Protein AF-A0A9D8LJQ6-F1 (afdb_monomer_lite)

Radius of gyration: 16.87 Å; chains: 1; bounding box: 41×14×40 Å

Sequence (60 aa):
AKALEATKGDANGDKLIAAMKGASWESVRGPVKIDPDTRDIIQNIYVRKTEKVGSELHNV

Secondary structure (DSSP, 8-state):
-HHHHHTTT---HHHHHHHHTT-EEEETTEEEEE-TTT-PEEE------EEEETTEEEE-

Foldseek 3Di:
DQLCVVVVNDPDPVSSLVSQAQDWDQDPQGIWGQHNPPRDIDDDDDDWDFDDDPPDTDTD

Structure (mmCIF, N/CA/C/O backbone):
data_AF-A0A9D8LJQ6-F1
#
_entry.id   AF-A0A9D8LJQ6-F1
#
loop_
_atom_site.group_PDB
_atom_site.id
_atom_site.type_symbol
_atom_site.label_atom_id
_atom_site.label_alt_id
_atom_site.label_comp_id
_atom_site.label_asym_id
_atom_site.label_entity_id
_atom_site.label_seq_id
_atom_site.pdbx_PDB_ins_code
_atom_site.Cartn_x
_atom_site.Cartn_y
_atom_site.Cartn_z
_atom_site.occupancy
_atom_site.B_iso_or_equiv
_atom_site.auth_seq_id
_atom_site.auth_comp_id
_atom_site.auth_asym_id
_atom_site.auth_atom_id
_atom_site.pdbx_PDB_model_num
ATOM 1 N N . ALA A 1 1 ? 12.075 6.385 2.653 1.00 63.19 1 ALA A N 1
ATOM 2 C CA . ALA A 1 1 ? 11.628 6.644 1.269 1.00 63.19 1 ALA A CA 1
ATOM 3 C C . ALA A 1 1 ? 11.894 5.388 0.441 1.00 63.19 1 ALA A C 1
ATOM 5 O O . ALA A 1 1 ? 12.956 5.266 -0.153 1.00 63.19 1 ALA A O 1
ATOM 6 N N . LYS A 1 2 ? 10.959 4.424 0.432 1.00 77.44 2 LYS A N 1
ATOM 7 C CA . LYS A 1 2 ? 11.252 3.036 0.017 1.00 77.44 2 LYS A CA 1
ATOM 8 C C . LYS A 1 2 ? 11.757 2.883 -1.423 1.00 77.44 2 LYS A C 1
ATOM 10 O O . LYS A 1 2 ? 12.648 2.081 -1.665 1.00 77.44 2 LYS A O 1
ATOM 15 N N . ALA A 1 3 ? 11.232 3.665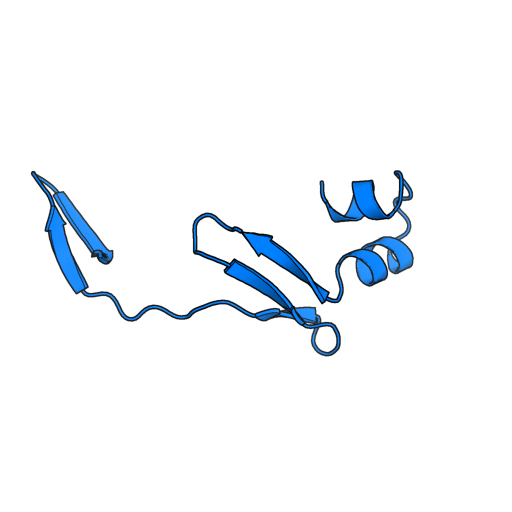 -2.366 1.00 77.81 3 ALA A N 1
ATOM 16 C CA . ALA A 1 3 ? 11.686 3.605 -3.757 1.00 77.81 3 ALA A CA 1
ATOM 17 C C . ALA A 1 3 ? 13.116 4.138 -3.927 1.00 77.81 3 ALA A C 1
ATOM 19 O O . ALA A 1 3 ? 13.921 3.519 -4.607 1.00 77.81 3 ALA A O 1
ATOM 20 N N . LEU A 1 4 ? 13.447 5.246 -3.259 1.00 81.56 4 LEU A N 1
ATOM 21 C CA . LEU A 1 4 ? 14.785 5.835 -3.317 1.00 81.56 4 LEU A CA 1
ATOM 22 C C . LEU A 1 4 ? 15.832 4.947 -2.625 1.00 81.56 4 LEU A C 1
ATOM 24 O O . LEU A 1 4 ? 16.971 4.855 -3.069 1.00 81.56 4 LEU A O 1
ATOM 28 N N . GLU A 1 5 ? 15.442 4.251 -1.556 1.00 83.25 5 GLU A N 1
ATOM 29 C CA . GLU A 1 5 ? 16.272 3.216 -0.928 1.00 83.25 5 GLU A CA 1
ATOM 30 C C . GLU A 1 5 ? 16.513 2.040 -1.886 1.00 83.25 5 GLU A C 1
ATOM 32 O O . GLU A 1 5 ? 17.652 1.600 -2.049 1.00 83.25 5 GLU A O 1
ATOM 37 N N . ALA A 1 6 ? 15.470 1.574 -2.581 1.00 82.75 6 ALA A N 1
ATOM 38 C CA . ALA A 1 6 ? 15.572 0.493 -3.561 1.00 82.75 6 ALA A CA 1
ATOM 39 C C . ALA A 1 6 ? 16.449 0.864 -4.771 1.00 82.75 6 ALA A C 1
ATOM 41 O O . ALA A 1 6 ? 17.155 0.007 -5.303 1.00 82.75 6 ALA A O 1
ATOM 42 N N . THR A 1 7 ? 16.473 2.138 -5.170 1.00 86.44 7 THR A N 1
ATOM 43 C CA . THR A 1 7 ? 17.371 2.647 -6.218 1.00 86.44 7 THR A CA 1
ATOM 44 C C . THR A 1 7 ? 18.747 3.073 -5.694 1.00 86.44 7 THR A C 1
ATOM 46 O O . THR A 1 7 ? 19.551 3.600 -6.460 1.00 86.44 7 THR A O 1
ATOM 49 N N . LYS A 1 8 ? 19.055 2.837 -4.408 1.00 86.56 8 LYS A N 1
ATOM 50 C CA . LYS A 1 8 ? 20.317 3.226 -3.748 1.00 86.56 8 LYS A CA 1
ATOM 51 C C . LYS A 1 8 ? 20.647 4.718 -3.896 1.00 86.56 8 LYS A C 1
ATOM 53 O O . LYS A 1 8 ? 21.804 5.090 -4.078 1.00 86.56 8 LYS A O 1
ATOM 58 N N . GLY A 1 9 ? 19.628 5.571 -3.820 1.00 85.06 9 GLY A N 1
ATOM 59 C CA . GLY A 1 9 ? 19.768 7.023 -3.934 1.00 85.06 9 GLY A CA 1
ATOM 60 C C . GLY A 1 9 ? 19.710 7.558 -5.364 1.00 85.06 9 GLY A C 1
ATOM 61 O O . GLY A 1 9 ? 19.789 8.770 -5.550 1.00 85.06 9 GLY A O 1
ATOM 62 N N . ASP A 1 10 ? 19.537 6.700 -6.373 1.00 86.62 10 ASP A N 1
ATOM 63 C CA . ASP A 1 10 ? 19.341 7.151 -7.748 1.00 86.62 10 ASP A CA 1
ATOM 64 C C . ASP A 1 10 ? 17.924 7.721 -7.923 1.00 86.62 10 ASP A C 1
ATOM 66 O O . ASP A 1 10 ? 16.922 7.007 -7.825 1.00 86.62 10 ASP A O 1
ATOM 70 N N . ALA A 1 11 ? 17.857 9.031 -8.158 1.00 88.44 11 ALA A N 1
ATOM 71 C CA . ALA A 1 11 ? 16.619 9.789 -8.301 1.00 88.44 11 ALA A CA 1
ATOM 72 C C . ALA A 1 11 ? 16.079 9.824 -9.746 1.00 88.44 11 ALA A C 1
ATOM 74 O O . ALA A 1 11 ? 15.163 10.593 -10.042 1.00 88.44 11 ALA A O 1
ATOM 75 N N . ASN A 1 12 ? 16.628 9.020 -10.662 1.00 92.69 12 ASN A N 1
ATOM 76 C CA . ASN A 1 12 ? 16.104 8.890 -12.016 1.00 92.69 12 ASN A CA 1
ATOM 77 C C . ASN A 1 12 ? 14.654 8.360 -12.011 1.00 92.69 12 ASN A C 1
ATOM 79 O O . ASN A 1 12 ? 14.355 7.325 -11.411 1.00 92.69 12 ASN A O 1
ATOM 83 N N . GLY A 1 13 ? 13.763 9.059 -12.723 1.00 86.81 13 GLY A N 1
ATOM 84 C CA . GLY A 1 13 ? 12.327 8.771 -12.747 1.00 86.81 13 GLY A CA 1
ATOM 85 C C . GLY A 1 13 ? 11.988 7.340 -13.168 1.00 86.81 13 GLY A C 1
ATOM 86 O O . GLY A 1 13 ? 11.221 6.676 -12.477 1.00 86.81 13 GLY A O 1
ATOM 87 N N . ASP A 1 14 ? 12.606 6.820 -14.228 1.00 90.00 14 ASP A N 1
ATOM 88 C CA . ASP A 1 14 ? 12.313 5.470 -14.726 1.00 90.00 14 ASP A CA 1
ATOM 89 C C . ASP A 1 14 ? 12.717 4.395 -13.716 1.00 90.00 14 ASP A C 1
ATOM 91 O O . ASP A 1 14 ? 11.981 3.431 -13.491 1.00 90.00 14 ASP A O 1
ATOM 95 N N . LYS A 1 15 ? 13.859 4.586 -13.045 1.00 86.00 15 LYS A N 1
ATOM 96 C CA . LYS A 1 15 ? 14.325 3.673 -11.993 1.00 86.00 15 LYS A CA 1
ATOM 97 C C . LYS A 1 15 ? 13.425 3.706 -10.767 1.00 86.00 15 LYS A C 1
ATOM 99 O O . LYS A 1 15 ? 13.134 2.654 -10.201 1.00 86.00 15 LYS A O 1
ATOM 104 N N . LEU A 1 16 ? 12.950 4.887 -10.377 1.00 89.12 16 LEU A N 1
ATOM 105 C CA . LEU A 1 16 ? 12.007 5.026 -9.271 1.00 89.12 16 LEU A CA 1
ATOM 106 C C . LEU A 1 16 ? 10.669 4.358 -9.596 1.00 89.12 16 LEU A C 1
ATOM 108 O O . LEU A 1 16 ? 10.151 3.613 -8.768 1.00 89.12 16 LEU A O 1
ATOM 112 N N . ILE A 1 17 ? 10.139 4.550 -10.808 1.00 86.69 17 ILE A N 1
ATOM 113 C CA . ILE A 1 17 ? 8.908 3.882 -11.248 1.00 86.69 17 ILE A CA 1
ATOM 114 C C . ILE A 1 17 ? 9.099 2.363 -11.284 1.00 86.69 17 ILE A C 1
ATOM 116 O O . ILE A 1 17 ? 8.238 1.634 -10.793 1.00 86.69 17 ILE A O 1
ATOM 120 N N . ALA A 1 18 ? 10.227 1.871 -11.799 1.00 88.25 18 ALA A N 1
ATOM 121 C CA . ALA A 1 18 ? 10.541 0.445 -11.791 1.00 88.25 18 ALA A CA 1
ATOM 122 C C . ALA A 1 18 ? 10.621 -0.129 -10.365 1.00 88.25 18 ALA A C 1
ATOM 124 O O . ALA A 1 18 ? 10.109 -1.217 -10.123 1.00 88.25 18 ALA A O 1
ATOM 125 N N . ALA A 1 19 ? 11.196 0.615 -9.416 1.00 86.31 19 ALA A N 1
ATOM 126 C CA . ALA A 1 19 ? 11.279 0.213 -8.013 1.00 86.31 19 ALA A CA 1
ATOM 127 C C . ALA A 1 19 ? 9.926 0.256 -7.275 1.00 86.31 19 ALA A C 1
ATOM 129 O O . ALA A 1 19 ? 9.737 -0.453 -6.288 1.00 86.31 19 ALA A O 1
ATOM 130 N N . MET A 1 20 ? 8.989 1.097 -7.724 1.00 86.50 20 MET A N 1
ATOM 131 C CA . MET A 1 20 ? 7.647 1.205 -7.141 1.00 86.50 20 MET A CA 1
ATOM 132 C C . MET A 1 20 ? 6.676 0.146 -7.672 1.00 86.50 20 MET A C 1
ATOM 134 O O . MET A 1 20 ? 5.776 -0.268 -6.941 1.00 86.50 20 MET A O 1
ATOM 138 N N . LYS A 1 21 ? 6.836 -0.308 -8.920 1.00 86.94 21 LYS A N 1
ATOM 139 C CA . LYS A 1 21 ? 5.983 -1.351 -9.509 1.00 86.94 21 LYS A CA 1
ATOM 140 C C . LYS A 1 21 ? 6.080 -2.647 -8.706 1.00 86.94 21 LYS A C 1
ATOM 142 O O . LYS A 1 21 ? 7.163 -3.184 -8.500 1.00 86.94 21 LYS A O 1
ATOM 147 N N . GLY A 1 22 ? 4.940 -3.166 -8.255 1.00 85.44 22 GLY A N 1
ATOM 148 C CA . GLY A 1 22 ? 4.886 -4.386 -7.452 1.00 85.44 22 GLY A CA 1
ATOM 149 C C . GLY A 1 22 ? 5.294 -4.212 -5.987 1.00 85.44 22 GLY A C 1
ATOM 150 O O . GLY A 1 22 ? 5.218 -5.188 -5.240 1.00 85.44 22 GLY A O 1
ATOM 151 N N . ALA A 1 23 ? 5.687 -3.007 -5.556 1.00 89.44 23 ALA A N 1
ATOM 152 C CA . ALA A 1 23 ? 6.072 -2.748 -4.175 1.00 89.44 23 ALA A CA 1
ATOM 153 C C . ALA A 1 23 ? 4.893 -2.998 -3.224 1.00 89.44 23 ALA A C 1
ATOM 155 O O . ALA A 1 23 ? 3.778 -2.543 -3.476 1.00 89.44 23 ALA A O 1
ATOM 156 N N . SER A 1 24 ? 5.154 -3.690 -2.114 1.00 90.81 24 SER A N 1
ATOM 157 C CA . SER A 1 24 ? 4.162 -4.028 -1.089 1.00 90.81 24 SER A CA 1
ATOM 158 C C . SER A 1 24 ? 4.643 -3.644 0.305 1.00 90.81 24 SER A C 1
ATOM 160 O O . SER A 1 24 ? 5.834 -3.746 0.613 1.00 90.81 24 SER A O 1
ATOM 162 N N . TRP A 1 25 ? 3.729 -3.201 1.166 1.00 92.25 25 TRP A N 1
ATOM 163 C CA . TRP A 1 25 ? 4.043 -2.879 2.557 1.00 92.25 25 TRP A CA 1
ATOM 164 C C . TRP A 1 25 ? 2.820 -2.940 3.469 1.00 92.25 25 TRP A C 1
ATOM 166 O O . TRP A 1 25 ? 1.683 -2.843 3.011 1.00 92.25 25 TRP A O 1
ATOM 176 N N . GLU A 1 26 ? 3.081 -3.037 4.773 1.00 92.75 26 GLU A N 1
ATOM 177 C CA . GLU A 1 26 ? 2.055 -2.869 5.798 1.00 92.75 26 GLU A CA 1
ATOM 178 C C . GLU A 1 26 ? 1.775 -1.376 5.999 1.00 92.75 26 GLU A C 1
ATOM 180 O O . GLU A 1 26 ? 2.664 -0.612 6.389 1.00 92.75 26 GLU A O 1
ATOM 185 N N . SER A 1 27 ? 0.560 -0.941 5.675 1.00 89.69 27 SER A N 1
ATOM 186 C CA . SER A 1 27 ? 0.099 0.431 5.887 1.00 89.69 27 SER A CA 1
ATOM 187 C C . SER A 1 27 ? -0.764 0.502 7.146 1.00 89.69 27 SER A C 1
ATOM 189 O O . SER A 1 27 ? -1.353 -0.488 7.562 1.00 89.69 27 SER A O 1
ATOM 191 N N . VAL A 1 28 ? -0.934 1.693 7.729 1.00 91.00 28 VAL A N 1
ATOM 192 C CA . VAL A 1 28 ? -1.871 1.904 8.858 1.00 91.00 28 VAL A CA 1
ATOM 193 C C . VAL A 1 28 ? -3.322 1.539 8.507 1.00 91.00 28 VAL A C 1
ATOM 195 O O . VAL A 1 28 ? -4.148 1.350 9.392 1.00 91.00 28 VAL A O 1
ATOM 198 N N . ARG A 1 29 ? -3.627 1.437 7.206 1.00 89.50 29 ARG A N 1
ATOM 199 C CA . ARG A 1 29 ? -4.912 0.979 6.658 1.00 89.50 29 ARG A CA 1
ATOM 200 C C . ARG A 1 29 ? -4.957 -0.524 6.336 1.00 89.50 29 ARG A C 1
ATOM 202 O O . ARG A 1 29 ? -5.925 -0.959 5.724 1.00 89.50 29 ARG A O 1
ATOM 209 N N . GLY A 1 30 ? -3.919 -1.284 6.682 1.00 90.81 30 GLY A N 1
ATOM 210 C CA . GLY A 1 30 ? -3.724 -2.688 6.310 1.00 90.81 30 GLY A CA 1
ATOM 211 C C . GLY A 1 30 ? -2.708 -2.895 5.174 1.00 90.81 30 GLY A C 1
ATOM 212 O O . GLY A 1 30 ? -2.095 -1.931 4.699 1.00 90.81 30 GLY A O 1
ATOM 213 N N . PRO A 1 31 ? -2.514 -4.142 4.717 1.00 92.94 31 PRO A N 1
ATOM 214 C CA . PRO A 1 31 ? -1.551 -4.474 3.673 1.00 92.94 31 PRO A CA 1
ATOM 215 C C . PRO A 1 31 ? -1.960 -3.867 2.328 1.00 92.94 31 PRO A C 1
ATOM 217 O O . PRO A 1 31 ? -3.121 -3.942 1.919 1.00 92.94 31 PRO A O 1
ATOM 220 N N . VAL A 1 32 ? -0.992 -3.278 1.626 1.00 94.19 32 VAL A N 1
ATOM 221 C CA . VAL A 1 32 ? -1.200 -2.663 0.307 1.00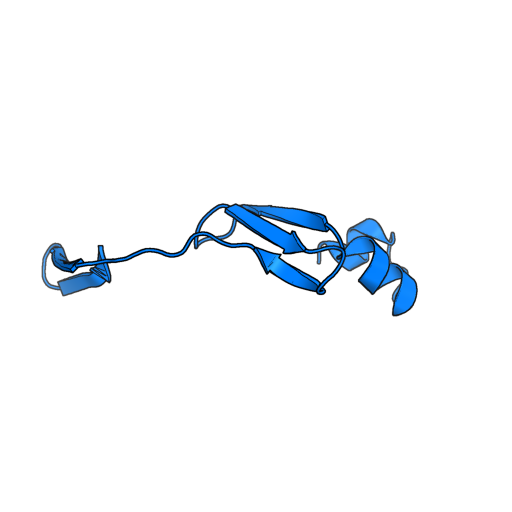 94.19 32 VAL A CA 1
ATOM 222 C C . VAL A 1 32 ? -0.072 -3.013 -0.661 1.00 94.19 32 VAL A C 1
ATOM 224 O O . VAL A 1 32 ? 1.047 -3.342 -0.250 1.00 94.19 32 VAL A O 1
ATOM 227 N N . LYS A 1 33 ? -0.362 -2.918 -1.961 1.00 93.12 33 LYS A N 1
ATOM 228 C CA . LYS A 1 33 ? 0.590 -3.148 -3.054 1.00 93.12 33 LYS A CA 1
ATOM 229 C C . LYS A 1 33 ? 0.347 -2.168 -4.203 1.00 93.12 33 LYS A C 1
ATOM 231 O O . LYS A 1 33 ? -0.790 -1.784 -4.436 1.00 93.12 33 LYS A O 1
ATOM 236 N N . ILE A 1 34 ? 1.389 -1.800 -4.944 1.00 92.62 34 ILE A N 1
ATOM 237 C CA . ILE A 1 34 ? 1.244 -1.117 -6.238 1.00 92.62 34 ILE A CA 1
ATOM 238 C C . ILE A 1 34 ? 1.172 -2.153 -7.358 1.00 92.62 34 ILE A C 1
ATOM 240 O O . ILE A 1 34 ? 2.074 -2.983 -7.508 1.00 92.62 34 ILE A O 1
ATOM 244 N N . ASP A 1 35 ? 0.111 -2.100 -8.150 1.00 91.62 35 ASP A N 1
ATOM 245 C CA . ASP A 1 35 ? -0.059 -2.933 -9.333 1.00 91.62 35 ASP A CA 1
ATOM 246 C C . ASP A 1 35 ? 1.034 -2.614 -10.381 1.00 91.62 35 ASP A C 1
ATOM 248 O O . ASP A 1 35 ? 1.258 -1.444 -10.701 1.00 91.62 35 ASP A O 1
ATOM 252 N N . PRO A 1 36 ? 1.776 -3.607 -10.903 1.00 90.00 36 PRO A N 1
ATOM 253 C CA . PRO A 1 36 ? 2.861 -3.358 -11.854 1.00 90.00 36 PRO A CA 1
ATOM 254 C C . PRO A 1 36 ? 2.383 -2.890 -13.241 1.00 90.00 36 PRO A C 1
ATOM 256 O O . PRO A 1 36 ? 3.142 -2.195 -13.930 1.00 90.00 36 PRO A O 1
ATOM 259 N N . ASP A 1 37 ? 1.155 -3.239 -13.626 1.00 90.19 37 ASP A N 1
ATOM 260 C CA . ASP A 1 37 ? 0.581 -2.992 -14.948 1.00 90.19 37 ASP A CA 1
ATOM 261 C C . ASP A 1 37 ? -0.141 -1.643 -14.972 1.00 90.19 37 ASP A C 1
ATOM 263 O O . ASP A 1 37 ? 0.136 -0.787 -15.819 1.00 90.19 37 ASP A O 1
ATOM 267 N N . THR A 1 38 ? -1.021 -1.409 -13.996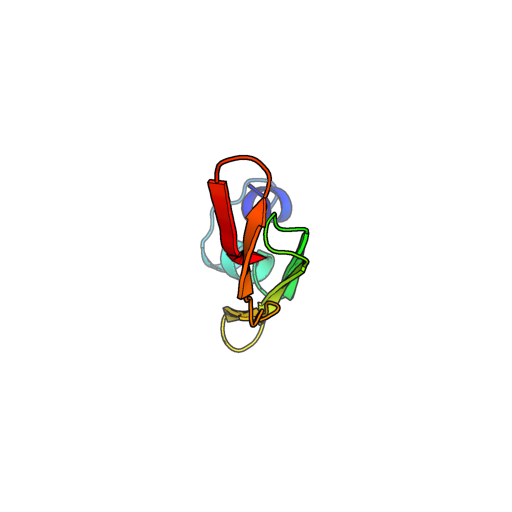 1.00 92.06 38 THR A N 1
ATOM 268 C CA . THR A 1 38 ? -1.822 -0.175 -13.925 1.00 92.06 38 THR A CA 1
ATOM 269 C C . THR A 1 38 ? -1.116 0.945 -13.171 1.00 92.06 38 THR A C 1
ATOM 271 O O . THR A 1 38 ? -1.350 2.118 -13.468 1.00 92.06 38 THR A O 1
ATOM 274 N N . ARG A 1 39 ? -0.195 0.598 -12.259 1.00 91.50 39 ARG A N 1
ATOM 275 C CA . ARG A 1 39 ? 0.439 1.503 -11.278 1.00 91.50 39 ARG A CA 1
ATOM 276 C C . ARG A 1 39 ? -0.532 2.065 -10.238 1.00 91.50 39 ARG A C 1
ATOM 278 O O . ARG A 1 39 ? -0.176 3.014 -9.542 1.00 91.50 39 ARG A O 1
ATOM 285 N N . ASP A 1 40 ? -1.717 1.475 -10.113 1.00 91.62 40 ASP A N 1
ATOM 286 C CA . ASP A 1 40 ? -2.695 1.838 -9.091 1.00 91.62 40 ASP A CA 1
ATOM 287 C C . ASP A 1 40 ? -2.501 1.013 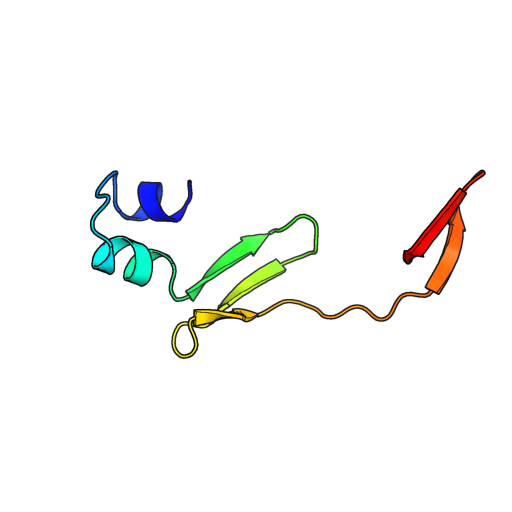-7.806 1.00 91.62 40 ASP A C 1
ATOM 289 O O . ASP A 1 40 ? -1.807 -0.010 -7.785 1.00 91.62 40 ASP A O 1
ATOM 293 N N . ILE A 1 41 ? -3.086 1.474 -6.705 1.00 91.56 41 ILE A N 1
ATOM 294 C CA . ILE A 1 41 ? -3.000 0.809 -5.409 1.00 91.56 41 ILE A CA 1
ATOM 295 C C . ILE A 1 41 ? -3.999 -0.350 -5.314 1.00 91.56 41 ILE A C 1
ATOM 297 O O . ILE A 1 41 ? -5.210 -0.186 -5.428 1.00 91.56 41 ILE A O 1
ATOM 301 N N . ILE A 1 42 ? -3.485 -1.534 -5.008 1.00 92.94 42 ILE A N 1
ATOM 302 C CA . ILE A 1 42 ? -4.265 -2.684 -4.561 1.00 92.94 42 ILE A CA 1
ATOM 303 C C . ILE A 1 42 ? -4.318 -2.618 -3.033 1.00 92.94 42 ILE A C 1
ATOM 305 O O . ILE A 1 42 ? -3.285 -2.683 -2.361 1.00 92.94 42 ILE A O 1
ATOM 309 N N . GLN A 1 43 ? -5.520 -2.470 -2.481 1.00 93.44 43 GLN A N 1
ATOM 310 C CA . GLN A 1 43 ? -5.756 -2.372 -1.041 1.00 93.44 43 GLN A CA 1
ATOM 311 C C . GLN A 1 43 ? -7.094 -3.008 -0.659 1.00 93.44 43 GLN A C 1
ATOM 313 O O . GLN A 1 43 ? -8.008 -3.108 -1.479 1.00 93.44 43 GLN A O 1
ATOM 318 N N . ASN A 1 44 ? -7.226 -3.386 0.609 1.00 93.94 44 ASN A N 1
ATOM 319 C CA . ASN A 1 44 ? -8.498 -3.842 1.155 1.00 93.94 44 ASN A CA 1
ATOM 320 C C . ASN A 1 44 ? -9.532 -2.707 1.164 1.00 93.94 44 ASN A C 1
ATOM 322 O O . ASN A 1 44 ? -9.211 -1.560 1.486 1.00 93.94 44 ASN A O 1
ATOM 326 N N . ILE A 1 45 ? -10.787 -3.048 0.869 1.00 93.44 45 ILE A N 1
ATOM 327 C CA . ILE A 1 45 ? -11.932 -2.146 0.998 1.00 93.44 45 ILE A CA 1
ATOM 328 C C . ILE A 1 45 ? -12.783 -2.617 2.172 1.00 93.44 45 ILE A C 1
ATOM 330 O O . ILE A 1 45 ? -13.236 -3.760 2.205 1.00 93.44 45 ILE A O 1
ATOM 334 N N . TYR A 1 46 ? -12.992 -1.726 3.137 1.00 91.88 46 TYR A N 1
ATOM 335 C CA . TYR A 1 46 ? -13.729 -2.021 4.360 1.00 91.88 46 TYR A CA 1
ATOM 336 C C . TYR A 1 46 ? -15.115 -1.386 4.30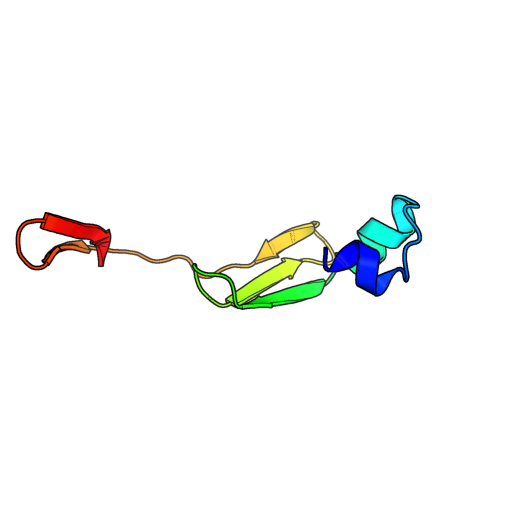5 1.00 91.88 46 TYR A C 1
ATOM 338 O O . TYR A 1 46 ? -15.237 -0.174 4.126 1.00 91.88 46 TYR A O 1
ATOM 346 N N . VAL A 1 47 ? -16.151 -2.193 4.522 1.00 91.19 47 VAL A N 1
ATOM 347 C CA . VAL A 1 47 ? -17.478 -1.696 4.895 1.00 91.19 47 VAL A CA 1
ATOM 348 C C . VAL A 1 47 ? -17.520 -1.656 6.415 1.00 91.19 47 VAL A C 1
ATOM 350 O O . VAL A 1 47 ? -17.233 -2.658 7.064 1.00 91.19 47 VAL A O 1
ATOM 353 N N . ARG A 1 48 ? -17.812 -0.481 6.967 1.00 91.56 48 ARG A N 1
ATOM 354 C CA . ARG A 1 48 ? -17.651 -0.175 8.391 1.00 91.56 48 ARG A CA 1
ATOM 355 C C . ARG A 1 48 ? -18.958 0.349 8.965 1.00 91.56 48 ARG A C 1
ATOM 357 O O . ARG A 1 48 ? -19.780 0.898 8.224 1.00 91.56 48 ARG A O 1
ATOM 364 N N . LYS A 1 49 ? -19.150 0.172 10.270 1.00 92.00 49 LYS A N 1
ATOM 365 C CA . LYS A 1 49 ? -20.341 0.648 10.981 1.00 92.00 49 LYS A CA 1
ATOM 366 C C . LYS A 1 49 ? -19.933 1.669 12.032 1.00 92.00 49 LYS A C 1
ATOM 368 O O . LYS A 1 49 ? -18.956 1.487 12.750 1.00 92.00 49 LYS A O 1
ATOM 373 N N . THR A 1 50 ? -20.718 2.735 12.154 1.00 92.88 50 THR A N 1
ATOM 374 C CA . THR A 1 50 ? -20.533 3.692 13.243 1.00 92.88 50 THR A CA 1
ATOM 375 C C . THR A 1 50 ? -20.979 3.069 14.560 1.00 92.88 50 THR A C 1
ATOM 377 O O . THR A 1 50 ? -22.152 2.726 14.723 1.00 92.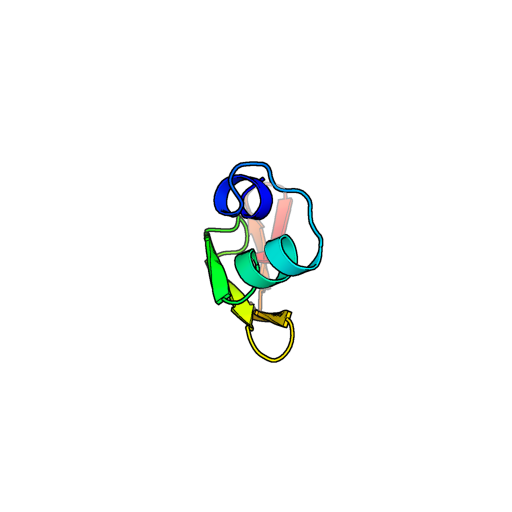88 50 THR A O 1
ATOM 380 N N . GLU A 1 51 ? -20.059 2.969 15.512 1.00 93.12 51 GLU A N 1
ATOM 381 C CA . GLU A 1 51 ? -20.327 2.492 16.866 1.00 93.12 51 GLU A CA 1
ATOM 382 C C . GLU A 1 51 ? -19.737 3.449 17.901 1.00 93.12 51 GLU A C 1
ATOM 384 O O . GLU A 1 51 ? -18.785 4.184 17.636 1.00 93.12 51 GLU A O 1
ATOM 389 N N . LYS A 1 52 ? -20.325 3.465 19.099 1.00 93.38 52 LYS A N 1
ATOM 390 C CA . LYS A 1 52 ? -19.815 4.273 20.206 1.00 93.38 52 LYS A CA 1
ATOM 391 C C . LYS A 1 52 ? -18.673 3.529 20.891 1.00 93.38 52 LYS A C 1
ATOM 393 O O . LYS A 1 52 ? -18.895 2.471 21.474 1.00 93.38 52 LYS A O 1
ATOM 398 N N . VAL A 1 53 ? -17.478 4.107 20.856 1.00 90.25 53 VAL A N 1
ATOM 399 C CA . VAL A 1 53 ? -16.280 3.593 21.521 1.00 90.25 53 VAL A CA 1
ATOM 400 C C . VAL A 1 53 ? -15.894 4.598 22.605 1.00 90.25 53 VAL A C 1
ATOM 402 O O . VAL A 1 53 ? -15.411 5.693 22.332 1.00 90.25 53 VAL A O 1
ATOM 405 N N . GLY A 1 54 ? -16.185 4.257 23.863 1.00 90.81 54 GLY A N 1
ATOM 406 C CA . GLY A 1 54 ? -16.034 5.186 24.987 1.00 90.81 54 GLY A CA 1
ATOM 407 C C . GLY A 1 54 ? -17.017 6.361 24.903 1.00 90.81 54 GLY A C 1
ATOM 408 O O . GLY A 1 54 ? -18.236 6.164 24.900 1.00 90.81 54 GLY A O 1
ATOM 409 N N . SER A 1 55 ? -16.500 7.592 24.866 1.00 93.56 55 SER A N 1
ATOM 410 C CA . SER A 1 55 ? -17.304 8.816 24.723 1.00 93.56 55 SER A CA 1
ATOM 411 C C . SER A 1 55 ? -17.552 9.231 23.271 1.00 93.56 55 SER A C 1
ATOM 413 O O . SER A 1 55 ? -18.407 10.085 23.043 1.00 93.56 55 SER A O 1
ATOM 415 N N . GLU A 1 56 ? -16.855 8.632 22.302 1.00 88.81 56 GLU A N 1
ATOM 416 C CA . GLU A 1 56 ? -16.837 9.077 20.905 1.00 88.81 56 GLU A CA 1
ATOM 417 C C . GLU A 1 56 ? -17.472 8.051 19.956 1.00 88.81 56 GLU A C 1
ATOM 419 O O . GLU A 1 56 ? -17.604 6.868 20.270 1.00 88.81 56 GLU A O 1
ATOM 424 N N . LEU A 1 57 ? -17.904 8.516 18.781 1.00 89.69 57 LEU A N 1
ATOM 425 C CA . LEU A 1 57 ? -18.407 7.662 17.704 1.00 89.69 57 LEU A CA 1
ATOM 426 C C . LEU A 1 57 ? -17.265 7.347 16.739 1.00 89.69 57 LEU A C 1
ATOM 428 O O . LEU A 1 57 ? -16.669 8.253 16.161 1.00 89.69 57 LEU A O 1
ATOM 432 N N . HIS A 1 58 ? -16.972 6.063 16.562 1.00 86.88 58 HIS A N 1
ATOM 433 C CA . HIS A 1 58 ? -15.907 5.569 15.699 1.00 86.88 58 HIS A CA 1
ATOM 434 C C . HIS A 1 58 ? -16.503 4.771 14.546 1.00 86.88 58 HIS A C 1
ATOM 436 O O . HIS A 1 58 ? -17.531 4.113 14.692 1.00 86.88 58 HIS A O 1
ATOM 442 N N . ASN A 1 59 ? -15.825 4.798 13.401 1.00 82.94 59 ASN A N 1
ATOM 443 C CA . ASN A 1 59 ? -16.148 3.914 12.291 1.00 82.94 59 ASN A CA 1
ATOM 444 C C . ASN A 1 59 ? -15.323 2.631 12.442 1.00 82.94 59 ASN A C 1
ATOM 446 O O . ASN A 1 59 ? -14.124 2.631 12.134 1.00 82.94 59 ASN A O 1
ATOM 450 N N . VAL A 1 60 ? -15.934 1.569 12.965 1.00 78.38 60 VAL A N 1
ATOM 451 C CA . VAL A 1 60 ? -15.274 0.277 13.230 1.00 78.38 60 VAL A CA 1
ATOM 452 C C . VAL A 1 60 ? -15.350 -0.648 12.030 1.00 78.38 60 VAL A C 1
ATOM 454 O O . VAL A 1 60 ? -16.420 -0.722 11.385 1.00 78.38 60 VAL A O 1
#

pLDDT: mean 88.71, std 5.22, range [63.19, 94.19]